Protein AF-A0AAE1FTY3-F1 (afdb_monomer_lite)

pLDDT: mean 94.22, std 3.01, range [84.56, 97.44]

Organism: Petrolisthes cinctipes (NCBI:txid88211)

InterPro domains:
  IPR005135 Endonuclease/exonuclease/phosphatase [PF14529] (2-98)
  IPR036691 Endonuclease/exonuclease/phosphatase superfamily [G3DSA:3.60.10.10] (1-98)

Foldseek 3Di:
DVVVVVVQVVQDPPRDKDKDKFFQPQQQAPLVVRDGHDDDPVSVVSSVVVVVVCVVLVWHWDDPAPFADRGNGITIIINDCVVDPDDDRDDDPPDSGD

Secondary structure (DSSP, 8-state):
-HHHHHHHTT--SSPPPPEEEEE---TTEETTTTEE-S--HHHHHHHHHHHHHHHHTT-EE---S-SBTTB--EEEEES-GGG-S-------TT-SB-

Structure (mmCIF, N/CA/C/O backbone):
data_AF-A0AAE1FTY3-F1
#
_entry.id   AF-A0AAE1FTY3-F1
#
loop_
_atom_site.group_PDB
_atom_site.id
_atom_site.type_symbol
_atom_site.label_atom_id
_atom_site.label_alt_id
_atom_site.label_comp_id
_atom_site.label_asym_id
_atom_site.label_entity_id
_atom_site.label_seq_id
_atom_site.pdbx_PDB_ins_code
_atom_site.Cartn_x
_atom_site.Cartn_y
_atom_site.Cartn_z
_atom_site.occupancy
_atom_site.B_iso_or_equiv
_atom_site.auth_seq_id
_atom_site.auth_comp_id
_atom_site.auth_asym_id
_atom_site.auth_atom_id
_atom_site.pdbx_PDB_model_num
ATOM 1 N N . MET A 1 1 ? 2.142 12.278 4.470 1.00 84.69 1 MET A N 1
ATOM 2 C CA . MET A 1 1 ? 1.423 11.455 5.462 1.00 84.69 1 MET A CA 1
ATOM 3 C C . MET A 1 1 ? 0.997 12.226 6.711 1.00 84.69 1 MET A C 1
ATOM 5 O O . MET A 1 1 ? -0.147 12.088 7.107 1.00 84.69 1 MET A O 1
ATOM 9 N N . ASN A 1 2 ? 1.844 13.092 7.286 1.00 85.81 2 ASN A N 1
ATOM 10 C CA . ASN A 1 2 ? 1.539 13.833 8.528 1.00 85.81 2 ASN A CA 1
ATOM 11 C C . ASN A 1 2 ? 0.172 14.537 8.547 1.00 85.81 2 ASN A C 1
ATOM 13 O O . ASN A 1 2 ? -0.572 14.364 9.500 1.00 85.81 2 ASN A O 1
ATOM 17 N N . LYS A 1 3 ? -0.199 15.246 7.474 1.00 92.12 3 LYS A N 1
ATOM 18 C CA . LYS A 1 3 ? -1.513 15.901 7.397 1.00 92.12 3 LYS A CA 1
ATOM 19 C C . LYS A 1 3 ? -2.678 14.903 7.439 1.00 92.12 3 LYS A C 1
ATOM 21 O O . LYS A 1 3 ? -3.637 15.124 8.154 1.00 92.12 3 LYS A O 1
ATOM 26 N N . ILE A 1 4 ? -2.584 13.785 6.713 1.00 91.38 4 ILE A N 1
ATOM 27 C CA . ILE A 1 4 ? -3.626 12.740 6.726 1.00 91.38 4 ILE A CA 1
ATOM 28 C C . ILE A 1 4 ? -3.751 12.148 8.133 1.00 91.38 4 ILE A C 1
ATOM 30 O O . ILE A 1 4 ? -4.854 11.966 8.629 1.00 91.38 4 ILE A O 1
ATOM 34 N N . LYS A 1 5 ? -2.617 11.908 8.798 1.00 90.88 5 LYS A N 1
ATOM 35 C CA . LYS A 1 5 ? -2.576 11.462 10.193 1.00 90.88 5 LYS A CA 1
ATOM 36 C C . LYS A 1 5 ? -3.273 12.445 11.138 1.00 90.88 5 LYS A C 1
ATOM 38 O O . LYS A 1 5 ? -4.022 12.011 12.004 1.00 90.88 5 LYS A O 1
ATOM 43 N N . GLU A 1 6 ? -3.032 13.745 10.987 1.00 93.00 6 GLU A N 1
A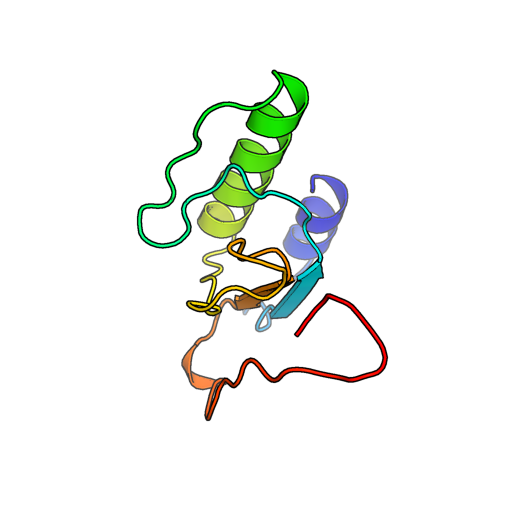TOM 44 C CA . GLU A 1 6 ? -3.721 14.774 11.776 1.00 93.00 6 GLU A CA 1
ATOM 45 C C . GLU A 1 6 ? -5.238 14.692 11.586 1.00 93.00 6 GLU A C 1
ATOM 47 O O . GLU A 1 6 ? -5.952 14.645 12.582 1.00 93.00 6 GLU A O 1
ATOM 52 N N . GLU A 1 7 ? -5.716 14.576 10.342 1.00 92.56 7 GLU A N 1
ATOM 53 C CA . GLU A 1 7 ? -7.149 14.435 10.046 1.00 92.56 7 GLU A CA 1
ATOM 54 C C . GLU A 1 7 ? -7.737 13.147 10.643 1.00 92.56 7 GLU A C 1
ATOM 56 O O . GLU A 1 7 ? -8.776 13.198 11.298 1.00 92.56 7 GLU A O 1
ATOM 61 N N . LEU A 1 8 ? -7.065 11.998 10.489 1.00 90.06 8 LEU A N 1
ATOM 62 C CA . LEU A 1 8 ? -7.534 10.728 11.057 1.00 90.06 8 LEU A CA 1
ATOM 63 C C . LEU A 1 8 ? -7.619 10.770 12.588 1.00 90.06 8 LEU A C 1
ATOM 65 O O . LEU A 1 8 ? -8.558 10.228 13.157 1.00 90.06 8 LEU A O 1
ATOM 69 N N . ASN A 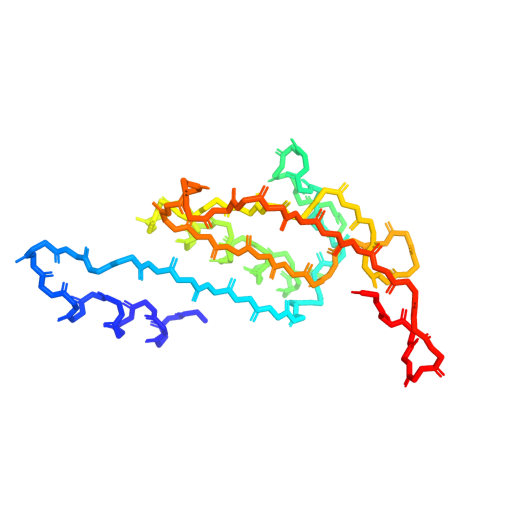1 9 ? -6.697 11.466 13.256 1.00 90.31 9 ASN A N 1
ATOM 70 C CA . ASN A 1 9 ? -6.727 11.635 14.711 1.00 90.31 9 ASN A CA 1
ATOM 71 C C . ASN A 1 9 ? -7.868 12.537 15.206 1.00 90.31 9 ASN A C 1
ATOM 73 O O . ASN A 1 9 ? -8.138 12.573 16.405 1.00 90.31 9 ASN A O 1
ATOM 77 N N . THR A 1 10 ? -8.533 13.279 14.315 1.00 92.31 10 THR A N 1
ATOM 78 C CA . THR A 1 10 ? -9.744 14.037 14.670 1.00 92.31 10 THR A CA 1
ATOM 79 C C . THR A 1 10 ? -11.008 13.178 14.665 1.00 92.31 10 THR A C 1
ATOM 81 O O . THR A 1 10 ? -12.048 13.614 15.165 1.00 92.31 10 THR A O 1
ATOM 84 N N . LEU A 1 11 ? -10.932 11.961 14.118 1.00 87.25 11 LEU A N 1
ATOM 85 C CA . LEU A 1 11 ? -12.047 11.027 14.080 1.00 87.25 11 LEU A CA 1
ATOM 86 C C . LEU A 1 11 ? -12.244 10.447 15.488 1.00 87.25 11 LEU A C 1
ATOM 88 O O . LEU A 1 11 ? -11.365 9.781 16.025 1.00 87.25 11 LEU A O 1
ATOM 92 N N . GLY A 1 12 ? -13.379 10.766 16.112 1.00 84.56 12 GLY A N 1
ATOM 93 C CA . GLY A 1 12 ? -13.721 10.283 17.454 1.00 84.56 12 GLY A CA 1
ATOM 94 C C . GLY A 1 12 ? -14.111 8.803 17.486 1.00 84.56 12 GLY A C 1
ATOM 95 O O . GLY A 1 12 ? -14.223 8.158 16.446 1.00 84.56 12 GLY A O 1
ATOM 96 N N . ASP A 1 13 ? -14.372 8.284 18.688 1.00 85.12 13 ASP A N 1
ATOM 97 C CA . ASP A 1 13 ? -14.757 6.886 18.888 1.00 85.12 13 ASP A CA 1
ATOM 98 C C . ASP A 1 13 ? -16.281 6.643 18.769 1.00 85.12 13 ASP A C 1
ATOM 100 O O . ASP A 1 13 ? -17.072 7.421 19.317 1.00 85.12 13 ASP A O 1
ATOM 104 N N . PRO A 1 14 ? -16.715 5.534 18.133 1.00 85.75 14 PRO A N 1
ATOM 105 C CA . PRO A 1 14 ? -15.873 4.580 17.411 1.00 85.75 14 PRO A CA 1
ATOM 106 C C . PRO A 1 14 ? -15.341 5.185 16.105 1.00 85.75 14 PRO A C 1
ATOM 108 O O . PRO A 1 14 ? -16.103 5.786 15.343 1.00 85.75 14 PRO A O 1
ATOM 111 N N . ALA A 1 15 ? -14.046 4.988 15.842 1.00 86.81 15 ALA A N 1
ATOM 112 C CA . ALA A 1 15 ? -13.421 5.454 14.611 1.00 86.81 15 ALA A CA 1
ATOM 113 C C . ALA A 1 15 ? -14.128 4.845 13.382 1.00 86.81 15 ALA A C 1
ATOM 115 O O . ALA A 1 15 ? -14.452 3.650 13.382 1.00 86.81 15 ALA A O 1
ATOM 116 N N . PRO A 1 16 ? -14.390 5.634 12.326 1.00 91.44 16 PRO A N 1
ATOM 117 C CA . PRO A 1 16 ? -15.001 5.117 11.114 1.00 91.44 16 PRO A CA 1
ATOM 118 C C . PRO A 1 16 ? -14.028 4.190 10.380 1.00 91.44 16 PRO A C 1
ATOM 120 O O . PRO A 1 16 ? -12.808 4.274 10.536 1.00 91.44 16 PRO A O 1
ATOM 123 N N . THR A 1 17 ? -14.566 3.332 9.516 1.00 93.88 17 THR A N 1
ATOM 124 C CA . THR A 1 17 ? -13.725 2.558 8.606 1.00 93.88 17 THR A CA 1
ATOM 125 C C . THR A 1 17 ? -12.963 3.483 7.664 1.00 93.88 17 THR A C 1
ATOM 127 O O . THR A 1 17 ? -13.548 4.366 7.034 1.00 93.88 17 THR A O 1
ATOM 130 N N . VAL A 1 18 ? -11.660 3.247 7.544 1.00 94.38 18 VAL A N 1
ATOM 131 C CA . VAL A 1 18 ? -10.777 3.983 6.645 1.00 94.38 18 VAL A CA 1
ATOM 132 C C . VAL A 1 18 ? -10.563 3.150 5.389 1.00 94.38 18 VAL A C 1
ATOM 134 O O . VAL A 1 18 ? -10.289 1.951 5.460 1.00 94.38 18 VAL A O 1
ATOM 137 N N . VAL A 1 19 ? -10.681 3.806 4.238 1.00 95.94 19 VAL A N 1
ATOM 138 C CA . VAL A 1 19 ? -10.269 3.284 2.936 1.00 95.94 19 VAL A CA 1
ATOM 139 C C . VAL A 1 19 ? -9.339 4.314 2.315 1.00 95.94 19 VAL A C 1
ATOM 141 O O . VAL A 1 19 ? -9.683 5.493 2.227 1.00 95.94 19 VAL A O 1
ATOM 144 N N . MET A 1 20 ? -8.155 3.874 1.906 1.00 95.50 20 MET A N 1
ATOM 145 C CA . MET A 1 20 ? -7.170 4.702 1.223 1.00 95.50 20 MET A CA 1
ATOM 146 C C . MET A 1 20 ? -6.647 3.933 0.015 1.00 95.50 20 MET A C 1
ATOM 148 O O . MET A 1 20 ? -6.070 2.862 0.164 1.00 95.50 20 MET A O 1
ATOM 152 N N . ASN A 1 21 ? -6.832 4.480 -1.181 1.00 95.75 21 ASN A N 1
ATOM 153 C CA . ASN A 1 21 ? -6.420 3.832 -2.418 1.00 95.75 21 ASN A CA 1
ATOM 154 C C . ASN A 1 21 ? -5.852 4.837 -3.425 1.00 95.75 21 ASN A C 1
ATOM 156 O O . ASN A 1 21 ? -6.202 6.018 -3.397 1.00 95.75 21 ASN A O 1
ATOM 160 N N . GLY A 1 22 ? -4.996 4.358 -4.324 1.00 95.69 22 GLY A N 1
ATOM 161 C CA . GLY A 1 22 ? -4.404 5.159 -5.398 1.00 95.69 22 GLY A CA 1
ATOM 162 C C . GLY A 1 22 ? -2.965 4.762 -5.706 1.00 95.69 22 GLY A C 1
ATOM 163 O O . GLY A 1 22 ? -2.458 3.804 -5.132 1.00 95.69 22 GLY A O 1
ATOM 164 N N . ASP A 1 23 ? -2.317 5.521 -6.590 1.00 96.12 23 ASP A N 1
ATOM 165 C CA . ASP A 1 23 ? -0.908 5.351 -6.963 1.00 96.12 23 ASP A CA 1
ATOM 166 C C . ASP A 1 23 ? 0.016 5.961 -5.897 1.00 96.12 23 ASP A C 1
ATOM 168 O O . ASP A 1 23 ? 0.014 7.173 -5.659 1.00 96.12 23 ASP A O 1
ATOM 172 N N . PHE A 1 24 ? 0.824 5.116 -5.260 1.00 95.25 24 PHE A N 1
ATOM 173 C CA . PHE A 1 24 ? 1.822 5.527 -4.273 1.00 95.25 24 PHE A CA 1
ATOM 174 C C . PHE A 1 24 ? 3.229 5.642 -4.856 1.00 95.25 24 PHE A C 1
ATOM 176 O O . PHE A 1 24 ? 4.090 6.247 -4.220 1.00 95.25 24 PHE A O 1
ATOM 183 N N . SER A 1 25 ? 3.481 5.083 -6.044 1.00 93.88 25 SER A N 1
ATOM 184 C CA . SER A 1 25 ? 4.766 5.171 -6.746 1.00 93.88 25 SER A CA 1
ATOM 185 C C . SER A 1 25 ? 5.984 4.743 -5.899 1.00 93.88 25 SER A C 1
ATOM 187 O O . SER A 1 25 ? 7.071 5.317 -6.002 1.00 93.88 25 SER A O 1
ATOM 189 N N . LEU A 1 26 ? 5.825 3.705 -5.065 1.00 95.25 26 LEU A N 1
ATOM 190 C CA . LEU A 1 26 ? 6.872 3.158 -4.188 1.00 95.25 26 LEU A CA 1
ATOM 191 C C . LEU A 1 26 ? 7.274 1.723 -4.596 1.00 95.25 26 LEU A C 1
ATOM 193 O O . LEU A 1 26 ? 7.015 0.783 -3.847 1.00 95.25 26 LEU A O 1
ATOM 197 N N . PRO A 1 27 ? 7.983 1.529 -5.730 1.00 95.44 27 PRO A N 1
ATOM 198 C CA . PRO A 1 27 ? 8.387 0.198 -6.219 1.00 95.44 27 PRO A CA 1
ATOM 199 C C . PRO A 1 27 ? 9.415 -0.507 -5.322 1.00 95.44 27 PRO A C 1
ATOM 201 O O . PRO A 1 27 ? 9.778 -1.654 -5.551 1.00 95.44 27 PRO A O 1
ATOM 204 N N . ILE A 1 28 ? 9.952 0.203 -4.330 1.00 96.12 28 ILE A N 1
ATOM 205 C CA . ILE A 1 28 ? 10.987 -0.302 -3.428 1.00 96.12 28 ILE A CA 1
ATOM 206 C C . ILE A 1 28 ? 10.420 -1.084 -2.240 1.00 96.12 28 ILE A C 1
ATOM 208 O O . ILE A 1 28 ? 11.201 -1.628 -1.460 1.00 96.12 28 ILE A O 1
ATOM 212 N N . ILE A 1 29 ? 9.095 -1.100 -2.070 1.00 96.19 29 ILE A N 1
ATOM 213 C CA . ILE A 1 29 ? 8.418 -1.888 -1.041 1.00 96.19 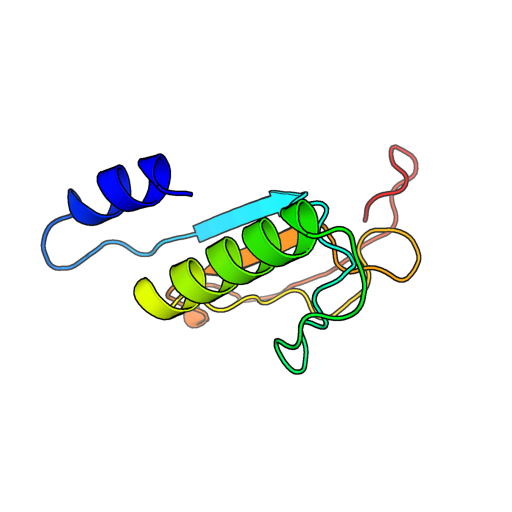29 ILE A CA 1
ATOM 214 C C . ILE A 1 29 ? 8.051 -3.238 -1.643 1.00 96.19 29 ILE A C 1
ATOM 216 O O . ILE A 1 29 ? 7.376 -3.310 -2.667 1.00 96.19 29 ILE A O 1
ATOM 220 N N . LYS A 1 30 ? 8.466 -4.312 -0.975 1.00 92.81 30 LYS A N 1
ATOM 221 C CA . LYS A 1 30 ? 7.966 -5.654 -1.249 1.00 92.81 30 LYS A CA 1
ATOM 222 C C . LYS A 1 30 ? 6.775 -5.927 -0.341 1.00 92.81 30 LYS A C 1
ATOM 224 O O . LYS A 1 30 ? 6.962 -6.202 0.842 1.00 92.81 30 LYS A O 1
ATOM 229 N N . TRP A 1 31 ? 5.566 -5.812 -0.877 1.00 92.12 31 TRP A N 1
ATOM 230 C CA . TRP A 1 31 ? 4.330 -5.815 -0.090 1.00 92.12 31 TRP A CA 1
ATOM 231 C C . TRP A 1 31 ? 4.044 -7.142 0.615 1.00 92.12 31 TRP A C 1
ATOM 233 O O . TRP A 1 31 ? 3.478 -7.133 1.702 1.00 92.12 31 TRP A O 1
ATOM 243 N N . GLU A 1 32 ? 4.532 -8.272 0.096 1.00 88.38 32 GLU A N 1
ATOM 244 C CA . GLU A 1 32 ? 4.343 -9.577 0.740 1.00 88.38 32 GLU A CA 1
ATOM 245 C C . GLU A 1 32 ? 5.153 -9.732 2.034 1.00 88.38 32 GLU A C 1
ATOM 247 O O . GLU A 1 32 ? 4.777 -10.509 2.909 1.00 88.38 32 GLU A O 1
ATOM 252 N N . SER A 1 33 ? 6.283 -9.027 2.155 1.00 91.69 33 SER A N 1
ATOM 253 C CA . SER A 1 33 ? 7.157 -9.080 3.337 1.00 91.69 33 SER A CA 1
ATOM 254 C C . SER A 1 33 ? 7.259 -7.753 4.090 1.00 91.69 33 SER A C 1
ATOM 256 O O . SER A 1 33 ? 7.883 -7.705 5.146 1.00 91.69 33 SER A O 1
ATOM 258 N N . LEU A 1 34 ? 6.671 -6.680 3.551 1.00 92.56 34 LEU A N 1
ATOM 259 C CA . LEU A 1 34 ? 6.777 -5.298 4.032 1.00 92.56 34 LEU A CA 1
ATOM 260 C C . LEU A 1 34 ? 8.228 -4.803 4.177 1.00 92.56 34 LEU A C 1
ATOM 262 O O . LEU A 1 34 ? 8.530 -3.914 4.974 1.00 92.56 34 LEU A O 1
ATOM 266 N N . GLU A 1 35 ? 9.144 -5.367 3.390 1.00 94.44 35 GLU A N 1
ATOM 267 C CA . GLU A 1 35 ? 10.554 -4.978 3.387 1.00 94.44 35 GLU A CA 1
ATOM 268 C C . GLU A 1 35 ? 10.823 -3.890 2.339 1.00 94.44 35 GLU A C 1
ATOM 270 O O . GLU A 1 35 ? 10.235 -3.881 1.256 1.00 94.44 35 GLU A O 1
ATOM 275 N N . VAL A 1 36 ? 11.741 -2.971 2.658 1.00 95.44 36 VAL A N 1
ATOM 276 C CA . VAL A 1 36 ? 12.148 -1.871 1.772 1.00 95.44 36 VAL A CA 1
ATOM 277 C C . VAL A 1 36 ? 13.541 -2.149 1.210 1.00 95.44 36 VAL A C 1
ATOM 279 O O . VAL A 1 36 ? 14.504 -2.251 1.973 1.00 95.44 36 VAL A O 1
ATOM 282 N N . TYR A 1 37 ? 13.677 -2.200 -0.116 1.00 91.44 37 TYR A N 1
ATOM 283 C CA . TYR A 1 37 ? 14.938 -2.527 -0.790 1.00 91.44 37 TYR A CA 1
ATOM 284 C C . TYR A 1 37 ? 15.411 -1.426 -1.743 1.00 91.44 37 TYR A C 1
ATOM 286 O O . TYR A 1 37 ? 14.653 -0.885 -2.541 1.00 91.44 37 TYR A O 1
ATOM 294 N N . GLY A 1 38 ? 16.713 -1.132 -1.723 1.00 91.62 38 GLY A N 1
ATOM 295 C CA . GLY A 1 38 ? 17.316 -0.180 -2.659 1.00 91.62 38 GLY A CA 1
ATOM 296 C C . GLY A 1 38 ? 16.821 1.262 -2.473 1.00 91.62 38 GLY A C 1
ATOM 297 O O . GLY A 1 38 ? 16.656 1.734 -1.345 1.00 91.62 38 GLY A O 1
ATOM 298 N N . GLY A 1 39 ? 16.659 1.983 -3.587 1.00 92.69 39 GLY A N 1
ATOM 299 C CA . GLY A 1 39 ? 16.130 3.352 -3.626 1.00 92.69 39 GLY A CA 1
ATOM 300 C C . GLY A 1 39 ? 17.077 4.458 -3.139 1.00 92.69 39 GLY A C 1
ATOM 301 O O . GLY A 1 39 ? 18.142 4.218 -2.560 1.00 92.69 39 GLY A O 1
ATOM 302 N N . SER A 1 40 ? 16.667 5.707 -3.376 1.00 96.38 40 SER A N 1
ATOM 303 C CA . SER A 1 40 ? 17.287 6.887 -2.762 1.00 96.38 40 SER A CA 1
ATOM 304 C C . SER A 1 40 ? 16.973 6.950 -1.260 1.00 96.38 40 SER A C 1
ATOM 306 O O . SER A 1 40 ? 16.093 6.244 -0.761 1.00 96.38 40 SER A O 1
ATOM 308 N N . ALA A 1 41 ? 17.693 7.798 -0.520 1.00 96.25 41 ALA A N 1
ATOM 309 C CA . ALA A 1 41 ? 17.393 8.037 0.893 1.00 96.25 41 ALA A CA 1
ATOM 310 C C . ALA A 1 41 ? 15.951 8.542 1.086 1.00 96.25 41 ALA A C 1
ATOM 312 O O . ALA A 1 41 ? 15.232 8.012 1.932 1.0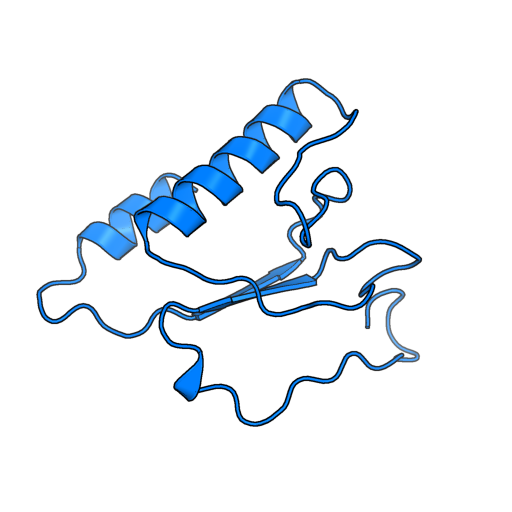0 96.25 41 ALA A O 1
ATOM 313 N N . ASP A 1 42 ? 15.517 9.477 0.239 1.00 96.00 42 ASP A N 1
ATOM 314 C CA . ASP A 1 42 ? 14.169 10.048 0.272 1.00 96.00 42 ASP A CA 1
ATOM 315 C C . ASP A 1 42 ? 13.096 8.991 -0.011 1.00 96.00 42 ASP A C 1
ATOM 317 O O . ASP A 1 42 ? 12.103 8.914 0.709 1.00 96.00 42 ASP A O 1
ATOM 321 N N . ALA A 1 43 ? 13.314 8.123 -1.005 1.00 95.69 43 ALA A N 1
ATOM 322 C CA . ALA A 1 43 ? 12.371 7.054 -1.327 1.00 95.69 43 ALA A CA 1
ATOM 323 C C . ALA A 1 43 ? 12.211 6.084 -0.146 1.00 95.69 43 ALA A C 1
ATOM 325 O O . ALA A 1 43 ? 11.091 5.756 0.242 1.00 95.69 43 ALA A O 1
ATOM 326 N N . ARG A 1 44 ? 13.320 5.683 0.493 1.00 96.75 44 ARG A N 1
ATOM 327 C CA . ARG A 1 44 ? 13.275 4.839 1.700 1.00 96.75 44 ARG A CA 1
ATOM 328 C C . ARG A 1 44 ? 12.548 5.520 2.855 1.00 96.75 44 ARG A C 1
ATOM 330 O O . ARG A 1 44 ? 11.806 4.860 3.577 1.00 96.75 44 ARG A O 1
ATOM 337 N N . GLN A 1 45 ? 12.744 6.826 3.030 1.00 96.19 45 GLN A N 1
ATOM 338 C CA . GLN A 1 45 ? 12.037 7.589 4.054 1.00 96.19 45 GLN A CA 1
ATOM 339 C C . GLN A 1 45 ? 10.527 7.624 3.785 1.00 96.19 45 GLN A C 1
ATOM 341 O O . GLN A 1 45 ? 9.747 7.428 4.713 1.00 96.19 45 GLN A O 1
ATOM 346 N N . GLN A 1 46 ? 10.111 7.836 2.534 1.00 95.75 46 GLN A N 1
ATOM 347 C CA . GLN A 1 46 ? 8.700 7.815 2.143 1.00 95.75 46 GLN A CA 1
ATOM 348 C C . GLN A 1 46 ? 8.076 6.429 2.332 1.00 95.75 46 GLN A C 1
ATOM 350 O O . GLN 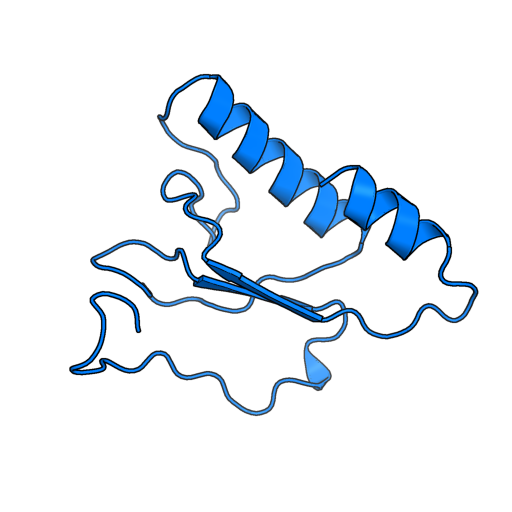A 1 46 ? 6.988 6.331 2.897 1.00 95.75 46 GLN A O 1
ATOM 355 N N . ALA A 1 47 ? 8.788 5.367 1.945 1.00 96.94 47 ALA A N 1
ATOM 356 C CA . ALA A 1 47 ? 8.351 3.992 2.156 1.00 96.94 47 ALA A CA 1
ATOM 357 C C . ALA A 1 47 ? 8.150 3.679 3.642 1.00 96.94 47 ALA A C 1
ATOM 359 O O . ALA A 1 47 ? 7.089 3.204 4.041 1.00 96.94 47 ALA A O 1
ATOM 360 N N . LYS A 1 48 ? 9.130 4.030 4.483 1.00 96.25 48 LYS A N 1
ATOM 361 C CA . LYS A 1 48 ? 9.013 3.856 5.932 1.00 96.25 48 LYS A CA 1
ATOM 362 C C . LYS A 1 48 ? 7.839 4.655 6.504 1.00 96.25 48 LYS A C 1
ATOM 364 O O . LYS A 1 48 ? 7.093 4.126 7.315 1.00 96.25 48 LYS A O 1
ATOM 369 N N . LEU A 1 49 ? 7.653 5.902 6.067 1.00 96.25 49 LEU A N 1
ATOM 370 C CA . LEU A 1 49 ? 6.553 6.747 6.531 1.00 96.25 49 LEU A CA 1
ATOM 371 C C . LEU A 1 49 ? 5.179 6.147 6.193 1.00 96.25 49 LEU A C 1
ATOM 373 O O . LEU A 1 49 ? 4.259 6.260 6.998 1.00 96.25 49 LEU A O 1
ATOM 377 N N . LEU A 1 50 ? 5.036 5.527 5.018 1.00 96.75 50 LEU A N 1
ATOM 378 C CA . LEU A 1 50 ? 3.809 4.837 4.621 1.00 96.75 50 LEU A CA 1
ATOM 379 C C . LEU A 1 50 ? 3.570 3.576 5.463 1.00 96.75 50 LEU A C 1
ATOM 381 O O . LEU A 1 50 ? 2.466 3.401 5.968 1.00 96.75 50 LEU A O 1
ATOM 385 N N . LEU A 1 51 ? 4.596 2.741 5.656 1.00 96.88 51 LEU A N 1
ATOM 386 C CA . LEU A 1 51 ? 4.496 1.517 6.462 1.00 96.88 51 LEU A CA 1
ATOM 387 C C . LEU A 1 51 ? 4.189 1.820 7.936 1.00 96.88 51 LEU A C 1
ATOM 389 O O . LEU A 1 51 ? 3.304 1.198 8.519 1.00 96.88 51 LEU A O 1
ATOM 393 N N . ASP A 1 52 ? 4.868 2.811 8.524 1.00 96.50 52 ASP A N 1
ATOM 394 C CA . ASP A 1 52 ? 4.611 3.258 9.897 1.00 96.50 52 ASP A CA 1
ATOM 395 C C . ASP A 1 52 ? 3.160 3.754 10.044 1.00 96.50 52 ASP A C 1
ATOM 397 O O . ASP A 1 52 ? 2.490 3.425 11.021 1.00 96.50 52 ASP A O 1
ATOM 401 N N . PHE A 1 53 ? 2.663 4.518 9.064 1.00 95.88 53 PHE A N 1
ATOM 402 C CA . PHE A 1 53 ? 1.291 5.026 9.053 1.00 95.88 53 PHE A CA 1
ATOM 403 C C . PHE A 1 53 ? 0.254 3.908 8.926 1.00 95.88 53 PHE A C 1
ATOM 405 O O . PHE A 1 53 ? -0.719 3.897 9.676 1.00 95.88 53 PHE A O 1
ATOM 412 N N . ALA A 1 54 ? 0.464 2.959 8.011 1.00 96.12 54 ALA A N 1
ATOM 413 C CA . ALA A 1 54 ? -0.429 1.817 7.856 1.00 96.12 54 ALA A CA 1
ATOM 414 C C . ALA A 1 54 ? -0.499 0.999 9.154 1.00 96.12 54 ALA A C 1
ATOM 416 O O . ALA A 1 54 ? -1.588 0.683 9.624 1.00 96.12 54 ALA A O 1
ATOM 417 N N . ASN A 1 55 ? 0.647 0.757 9.795 1.00 95.88 55 ASN A N 1
ATOM 418 C CA . ASN A 1 55 ? 0.706 0.065 11.079 1.00 95.88 55 ASN A CA 1
ATOM 419 C C . ASN A 1 55 ? 0.009 0.845 12.211 1.00 95.88 55 ASN A C 1
ATOM 421 O O . ASN A 1 55 ? -0.705 0.250 13.012 1.00 95.88 55 ASN A O 1
ATOM 425 N N . GLU A 1 56 ? 0.191 2.167 12.284 1.00 94.12 56 GLU A N 1
ATOM 426 C CA . GLU A 1 56 ? -0.431 3.014 13.313 1.00 94.12 56 GLU A CA 1
ATOM 427 C C . GLU A 1 56 ? -1.964 3.009 13.236 1.00 94.12 56 GLU A C 1
ATOM 429 O O . GLU A 1 56 ? -2.629 2.945 14.267 1.00 94.12 56 GLU A O 1
ATOM 434 N N . PHE A 1 57 ? -2.523 3.034 12.025 1.00 93.19 57 PHE A N 1
ATOM 435 C CA . PHE A 1 57 ? -3.971 3.078 11.795 1.00 93.19 57 PHE A CA 1
ATOM 436 C C . PHE A 1 57 ? -4.590 1.710 11.475 1.00 93.19 57 PHE A C 1
ATOM 438 O O . PHE A 1 57 ? -5.737 1.650 11.033 1.00 93.19 57 PHE A O 1
ATOM 445 N N . MET A 1 58 ? -3.847 0.618 11.708 1.00 94.19 58 MET A N 1
ATOM 446 C CA . MET A 1 58 ? -4.277 -0.762 11.435 1.00 94.19 58 MET A CA 1
ATOM 447 C C . MET A 1 58 ? -4.811 -0.945 10.005 1.00 94.19 58 MET A C 1
ATOM 449 O O . MET A 1 58 ? -5.812 -1.620 9.779 1.00 94.19 58 MET A O 1
ATOM 453 N N . LEU A 1 59 ? -4.159 -0.301 9.037 1.00 95.75 59 LEU A N 1
ATOM 454 C CA . LEU A 1 59 ? -4.506 -0.392 7.629 1.00 95.75 59 LEU A CA 1
ATOM 455 C C . LEU A 1 59 ? -3.779 -1.568 6.984 1.00 95.75 59 LEU A C 1
ATOM 457 O O . LEU A 1 59 ? -2.557 -1.681 7.079 1.00 95.75 59 LEU A O 1
ATOM 461 N N . ILE A 1 60 ? -4.534 -2.392 6.272 1.00 95.56 60 ILE A N 1
ATOM 462 C CA . ILE A 1 60 ? -4.034 -3.570 5.567 1.00 95.56 60 ILE A CA 1
ATOM 463 C C . ILE A 1 60 ? -4.063 -3.276 4.071 1.00 95.56 60 ILE A C 1
ATOM 465 O O . ILE A 1 60 ? -5.086 -2.828 3.555 1.00 95.56 60 ILE A O 1
ATOM 469 N N . GLU A 1 61 ? -2.930 -3.474 3.399 1.00 96.75 61 GLU A N 1
ATOM 470 C CA . GLU A 1 61 ? -2.800 -3.396 1.940 1.00 96.75 61 GLU A CA 1
ATOM 471 C C . GLU A 1 61 ? -3.323 -4.703 1.321 1.00 96.75 61 GLU A C 1
ATOM 473 O O . GLU A 1 61 ? -3.011 -5.780 1.827 1.00 96.75 61 GLU A O 1
ATOM 478 N N . ASN A 1 62 ? -4.150 -4.619 0.276 1.00 96.62 62 ASN A N 1
ATOM 479 C CA . ASN A 1 62 ? -4.870 -5.770 -0.278 1.00 96.62 62 ASN A CA 1
ATOM 480 C C . ASN A 1 62 ? -4.503 -6.121 -1.734 1.00 96.62 62 ASN A C 1
ATOM 482 O O . ASN A 1 62 ? -5.005 -7.115 -2.271 1.00 96.62 62 ASN A O 1
ATOM 486 N N . ILE A 1 63 ? -3.672 -5.328 -2.410 1.00 96.75 63 ILE A N 1
ATOM 487 C CA . ILE A 1 63 ? -3.276 -5.564 -3.796 1.00 96.75 63 ILE A CA 1
ATOM 488 C C . ILE A 1 63 ? -2.033 -6.455 -3.833 1.00 96.75 63 ILE A C 1
ATOM 490 O O . ILE A 1 63 ? -0.917 -6.060 -3.531 1.00 96.75 63 ILE A O 1
ATOM 494 N N . THR A 1 64 ? -2.222 -7.688 -4.298 1.00 95.12 64 THR A N 1
ATOM 495 C CA . THR A 1 64 ? -1.166 -8.717 -4.343 1.00 95.12 64 THR A CA 1
ATOM 496 C C . THR A 1 64 ? -0.599 -8.959 -5.744 1.00 95.12 64 THR A C 1
ATOM 498 O O . THR A 1 64 ? 0.176 -9.891 -5.952 1.00 95.12 64 THR A O 1
ATOM 501 N N . GLN A 1 65 ? -1.006 -8.157 -6.731 1.00 96.38 65 GLN A N 1
ATOM 502 C CA . GLN A 1 65 ? -0.630 -8.320 -8.136 1.00 96.38 65 GLN A CA 1
ATOM 503 C C . GLN A 1 65 ? -0.043 -7.019 -8.693 1.00 96.38 65 GLN A C 1
ATOM 505 O O . GLN A 1 65 ? -0.511 -5.946 -8.313 1.00 96.38 65 GLN A O 1
ATOM 510 N N . PRO A 1 66 ? 0.946 -7.086 -9.607 1.00 96.44 66 PRO A N 1
ATOM 511 C CA . PRO A 1 66 ? 1.515 -5.896 -10.225 1.00 96.44 66 PRO A CA 1
ATOM 512 C C . PRO A 1 66 ? 0.459 -5.034 -10.914 1.00 96.44 66 PRO A C 1
ATOM 514 O O . PRO A 1 66 ? -0.283 -5.519 -11.769 1.00 96.44 66 PRO A O 1
ATOM 517 N N . THR A 1 67 ? 0.439 -3.748 -10.577 1.00 97.19 67 THR A N 1
ATOM 518 C CA . THR A 1 67 ? -0.475 -2.760 -11.164 1.00 97.19 67 THR A CA 1
ATOM 519 C C . THR A 1 67 ? 0.207 -1.918 -12.233 1.00 97.19 67 THR A C 1
ATOM 521 O O . THR A 1 67 ? -0.471 -1.281 -13.023 1.00 97.19 67 THR A O 1
ATOM 524 N N . ARG A 1 68 ? 1.546 -1.947 -12.325 1.00 96.44 68 ARG A N 1
ATOM 525 C CA . ARG A 1 68 ? 2.309 -1.309 -13.407 1.00 96.44 68 ARG A CA 1
ATOM 526 C C . ARG A 1 68 ? 3.619 -2.047 -13.675 1.00 96.44 68 ARG A C 1
ATOM 528 O O . ARG A 1 68 ? 4.535 -2.048 -12.847 1.00 96.44 68 ARG A O 1
ATOM 535 N N . GLY A 1 69 ? 3.749 -2.629 -14.867 1.00 93.56 69 GLY A N 1
ATOM 536 C CA . GLY A 1 69 ? 4.870 -3.525 -15.173 1.00 93.56 69 GLY A CA 1
ATOM 537 C C . GLY A 1 69 ? 4.920 -4.679 -14.166 1.00 93.56 69 GLY A C 1
ATOM 538 O O . GLY A 1 69 ? 3.903 -5.329 -13.947 1.00 93.56 69 GLY A O 1
ATOM 539 N N . ASP A 1 70 ? 6.074 -4.878 -13.524 1.00 93.44 70 ASP A N 1
ATOM 540 C CA . ASP A 1 70 ? 6.268 -5.887 -12.468 1.00 93.44 70 ASP A CA 1
ATOM 541 C C . ASP A 1 70 ? 6.088 -5.326 -11.042 1.00 93.44 70 ASP A C 1
ATOM 543 O O . ASP A 1 70 ? 6.324 -6.033 -10.065 1.00 93.44 70 ASP A O 1
ATOM 547 N N . ASN A 1 71 ? 5.690 -4.056 -10.898 1.00 94.88 71 ASN A N 1
ATOM 548 C CA . ASN A 1 71 ? 5.569 -3.394 -9.599 1.00 94.88 71 ASN A CA 1
ATOM 549 C C . ASN A 1 71 ? 4.109 -3.273 -9.153 1.00 94.88 71 ASN A C 1
ATOM 551 O O . ASN A 1 71 ? 3.210 -3.030 -9.960 1.00 94.88 71 ASN A O 1
ATOM 555 N N . ILE A 1 72 ? 3.897 -3.354 -7.841 1.00 96.75 72 ILE A N 1
ATOM 556 C CA . ILE A 1 72 ? 2.633 -3.020 -7.181 1.00 96.75 72 ILE A CA 1
ATOM 557 C C . ILE A 1 72 ? 2.741 -1.563 -6.713 1.00 96.75 72 ILE A C 1
ATOM 559 O O . ILE A 1 72 ? 3.468 -1.267 -5.760 1.00 96.75 72 ILE A O 1
ATOM 563 N N . LEU A 1 73 ? 2.098 -0.645 -7.439 1.00 96.62 73 LEU A N 1
ATOM 564 C CA . LEU A 1 73 ? 2.177 0.803 -7.187 1.00 96.62 73 LEU A CA 1
ATOM 565 C C . LEU A 1 73 ? 0.835 1.401 -6.782 1.00 96.62 73 LEU A C 1
ATOM 567 O O . LEU A 1 73 ? 0.800 2.336 -5.981 1.00 96.62 73 LEU A O 1
ATOM 571 N N . ASP A 1 74 ? -0.243 0.854 -7.330 1.00 97.19 74 ASP A N 1
ATOM 572 C CA . ASP A 1 74 ? -1.610 1.195 -6.986 1.00 97.19 74 ASP A CA 1
ATOM 573 C C . ASP A 1 74 ? -2.032 0.281 -5.844 1.00 97.19 74 ASP A C 1
ATOM 575 O O . ASP A 1 74 ? -2.033 -0.941 -5.976 1.00 97.19 74 ASP A O 1
ATOM 579 N N . LEU A 1 75 ? -2.324 0.883 -4.697 1.00 97.19 75 LEU A N 1
ATOM 580 C CA . LEU A 1 75 ? -2.548 0.156 -3.453 1.00 97.19 75 LEU A CA 1
ATOM 581 C C . LEU A 1 75 ? -3.976 0.350 -2.982 1.00 97.19 75 LEU A C 1
ATOM 583 O O . LEU A 1 75 ? -4.610 1.373 -3.266 1.00 97.19 75 LEU A O 1
ATOM 587 N N . PHE A 1 76 ? -4.454 -0.614 -2.204 1.00 97.44 76 PHE A N 1
ATOM 588 C CA . PHE A 1 76 ? -5.734 -0.525 -1.519 1.00 97.44 76 PHE A CA 1
ATOM 589 C C . PHE A 1 76 ? -5.543 -0.846 -0.041 1.00 97.44 76 PHE A C 1
ATOM 591 O O . PHE A 1 76 ? -5.415 -2.004 0.352 1.00 97.44 76 PHE A O 1
ATOM 598 N N . PHE A 1 77 ? -5.558 0.197 0.781 1.00 97.06 77 PHE A N 1
ATOM 599 C CA . PHE A 1 77 ? -5.492 0.109 2.230 1.00 97.06 77 PHE A CA 1
ATOM 600 C C . PHE A 1 77 ? -6.881 0.196 2.853 1.00 97.06 77 PHE A C 1
ATOM 602 O O . PHE A 1 77 ? -7.659 1.098 2.526 1.00 97.06 77 PHE A O 1
ATOM 609 N N . THR A 1 78 ? -7.168 -0.667 3.826 1.00 97.19 78 THR A N 1
ATOM 610 C CA . THR A 1 78 ? -8.361 -0.522 4.665 1.00 97.19 78 THR A CA 1
ATOM 611 C C . THR A 1 78 ? -8.141 -0.971 6.103 1.00 97.19 78 THR A C 1
ATOM 613 O O . THR A 1 78 ? -7.346 -1.870 6.356 1.00 97.19 78 THR A O 1
ATOM 616 N N . SER A 1 79 ? -8.865 -0.357 7.044 1.00 95.69 79 SER A N 1
ATOM 617 C CA . SER A 1 79 ? -8.964 -0.842 8.427 1.00 95.69 79 SER A CA 1
ATOM 618 C C . SER A 1 79 ? -10.013 -1.947 8.620 1.00 95.69 79 SER A C 1
ATOM 620 O O . SER A 1 79 ? -10.195 -2.424 9.737 1.00 95.69 79 SER A O 1
ATOM 622 N N . ASN A 1 80 ? -10.733 -2.343 7.562 1.00 95.75 80 ASN A N 1
ATOM 623 C CA . ASN A 1 80 ? -11.721 -3.418 7.612 1.00 95.75 80 ASN A CA 1
ATOM 624 C C . ASN A 1 80 ? -11.746 -4.225 6.303 1.00 95.75 80 ASN A C 1
ATOM 626 O O . ASN A 1 80 ? -12.428 -3.857 5.344 1.00 95.75 80 ASN A O 1
ATOM 630 N N . GLU A 1 81 ? -11.043 -5.355 6.286 1.00 94.31 81 GLU A N 1
ATOM 631 C CA . GLU A 1 81 ? -11.004 -6.259 5.130 1.00 94.31 81 GLU A CA 1
ATOM 632 C C . GLU A 1 81 ? -12.351 -6.942 4.846 1.00 94.31 81 GLU A C 1
ATOM 634 O O . GLU A 1 81 ? -12.592 -7.343 3.712 1.00 94.31 81 GLU A O 1
ATOM 639 N N . GLU A 1 82 ? -13.282 -7.021 5.808 1.00 94.38 82 GLU A N 1
ATOM 640 C CA . GLU A 1 82 ? -14.605 -7.631 5.577 1.0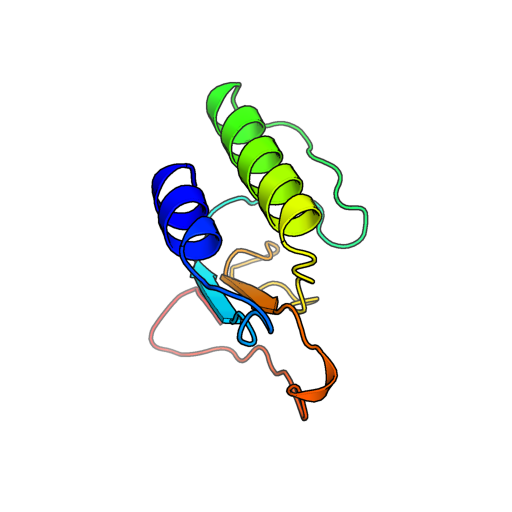0 94.38 82 GLU A CA 1
ATOM 641 C C . GLU A 1 82 ? -15.455 -6.848 4.560 1.00 94.38 82 GLU A C 1
ATOM 643 O O . GLU A 1 82 ? -16.419 -7.379 4.007 1.00 94.38 82 GLU A O 1
ATOM 648 N N . LEU A 1 83 ? -15.097 -5.588 4.280 1.00 93.19 83 LEU A N 1
ATOM 649 C CA . LEU A 1 83 ? -15.713 -4.804 3.207 1.00 93.19 83 LEU A CA 1
ATOM 650 C C . LEU A 1 83 ? -15.369 -5.330 1.809 1.00 93.19 83 LEU A C 1
ATOM 652 O O . LEU A 1 83 ? -16.068 -5.015 0.841 1.00 93.19 83 LEU A O 1
ATOM 656 N N . LEU A 1 84 ? -14.284 -6.090 1.677 1.00 93.69 84 LEU A N 1
ATOM 657 C CA . LEU A 1 84 ? -13.771 -6.539 0.396 1.00 93.69 84 LEU A CA 1
ATOM 658 C C . LEU A 1 84 ? -14.414 -7.861 -0.006 1.00 93.69 84 LEU A C 1
ATOM 660 O O . LEU A 1 84 ? -14.089 -8.931 0.497 1.00 93.69 84 LEU A O 1
ATOM 664 N N . TYR A 1 85 ? -15.316 -7.786 -0.982 1.00 95.00 85 TYR A N 1
ATOM 665 C CA . TYR A 1 85 ? -15.913 -8.977 -1.583 1.00 95.00 85 TYR A CA 1
ATOM 666 C C . TYR A 1 85 ? -15.034 -9.589 -2.687 1.00 95.00 85 TYR A C 1
ATOM 668 O O . TYR A 1 85 ? -14.964 -10.807 -2.831 1.00 95.00 85 TYR A O 1
ATOM 676 N N . ASN A 1 86 ? -14.401 -8.750 -3.513 1.00 95.56 86 ASN A N 1
ATOM 677 C CA . ASN A 1 86 ? -13.607 -9.183 -4.662 1.00 95.56 86 ASN A CA 1
ATOM 678 C C . ASN A 1 86 ? -12.626 -8.079 -5.089 1.00 95.56 86 ASN A C 1
ATOM 680 O O . ASN A 1 86 ? -13.022 -6.918 -5.178 1.00 95.56 86 ASN A O 1
ATOM 684 N N . ILE A 1 87 ? -11.389 -8.461 -5.419 1.00 94.94 87 ILE A N 1
ATOM 685 C CA . ILE A 1 87 ? -10.343 -7.588 -5.966 1.00 94.94 87 ILE A CA 1
ATOM 686 C C . ILE A 1 87 ? -9.852 -8.180 -7.284 1.00 94.94 87 ILE A C 1
ATOM 688 O O . ILE A 1 87 ? -9.582 -9.379 -7.382 1.00 94.94 87 ILE A O 1
ATOM 692 N N . ARG A 1 88 ? -9.733 -7.328 -8.303 1.00 96.50 88 ARG A N 1
ATOM 693 C CA . ARG A 1 88 ? -9.175 -7.671 -9.613 1.00 96.50 88 ARG A CA 1
ATOM 694 C C . ARG A 1 88 ? -8.262 -6.549 -10.076 1.00 96.50 88 ARG A C 1
ATOM 696 O O . ARG A 1 88 ? -8.587 -5.386 -9.870 1.00 96.50 88 ARG A O 1
ATOM 703 N N . VAL A 1 89 ? -7.156 -6.934 -10.697 1.00 96.62 89 VAL A N 1
ATOM 704 C CA . VAL A 1 89 ? -6.215 -6.038 -11.372 1.00 96.62 89 VAL A CA 1
ATOM 705 C C . VAL A 1 89 ? -6.322 -6.371 -12.855 1.00 96.62 89 VAL A C 1
ATOM 707 O O . VAL A 1 89 ? -6.133 -7.533 -13.226 1.00 96.62 89 VAL A O 1
ATOM 710 N N . GLU A 1 90 ? -6.716 -5.407 -13.686 1.00 96.81 90 GLU A N 1
ATOM 711 C CA . GLU A 1 90 ? -7.110 -5.663 -15.076 1.00 96.81 90 GLU A CA 1
ATOM 712 C C . GLU A 1 90 ? -6.410 -4.693 -16.030 1.00 96.81 90 GLU A C 1
ATOM 714 O O . GLU A 1 90 ? -6.419 -3.483 -15.842 1.00 96.81 90 GLU A O 1
ATOM 719 N N . ASP A 1 91 ? -5.823 -5.221 -17.105 1.00 95.56 91 ASP A N 1
ATOM 720 C CA . ASP A 1 91 ? -5.201 -4.371 -18.116 1.00 95.56 91 ASP A CA 1
ATOM 721 C C . ASP A 1 91 ? -6.230 -3.440 -18.778 1.00 95.56 91 ASP A C 1
ATOM 723 O O . ASP A 1 91 ? -7.341 -3.840 -19.138 1.00 95.56 91 ASP A O 1
ATOM 727 N N . THR A 1 92 ? -5.819 -2.198 -19.023 1.00 93.81 92 THR A N 1
ATOM 728 C CA . THR A 1 92 ? -6.602 -1.200 -19.755 1.00 93.81 92 THR A CA 1
ATOM 729 C C . THR A 1 92 ? -5.820 -0.659 -20.946 1.00 93.81 92 THR A C 1
ATOM 731 O O . THR A 1 92 ? -4.599 -0.571 -20.933 1.00 93.81 92 THR A O 1
ATOM 734 N N . ILE A 1 93 ? -6.530 -0.257 -22.003 1.00 95.69 93 ILE A N 1
ATOM 735 C CA . ILE A 1 93 ? -5.921 0.380 -23.183 1.00 95.69 93 ILE A CA 1
ATOM 736 C C . ILE A 1 93 ? -5.569 1.859 -22.955 1.00 95.69 93 ILE A C 1
ATOM 738 O O . ILE A 1 93 ? -4.976 2.490 -23.826 1.00 95.69 93 ILE A O 1
ATOM 742 N N . MET A 1 94 ? -5.991 2.431 -21.823 1.00 95.38 94 MET A N 1
ATOM 743 C CA . MET A 1 94 ? -5.923 3.872 -21.552 1.00 95.38 94 MET A CA 1
ATOM 744 C C . MET A 1 94 ? -4.700 4.285 -20.724 1.00 95.38 94 MET A C 1
ATOM 746 O O . MET A 1 94 ? -4.423 5.479 -20.626 1.00 95.38 94 MET A O 1
ATOM 750 N N . SER A 1 95 ? -4.003 3.333 -20.103 1.00 94.75 95 SER A N 1
ATOM 751 C CA . SER A 1 95 ? -2.892 3.576 -19.179 1.00 94.75 95 SER A CA 1
ATOM 752 C C . SER A 1 95 ? -1.919 2.398 -19.197 1.00 94.75 95 SER A C 1
ATOM 754 O O . SER A 1 95 ? -2.282 1.303 -19.614 1.00 94.75 95 SER A O 1
ATOM 756 N N . ASP A 1 96 ? -0.690 2.614 -18.736 1.00 94.12 96 ASP A N 1
ATOM 757 C CA . ASP A 1 96 ? 0.246 1.540 -18.391 1.00 94.12 96 ASP A CA 1
ATOM 758 C C . ASP A 1 96 ? 0.022 0.981 -16.970 1.00 94.12 96 ASP A C 1
ATOM 760 O O . ASP A 1 96 ? 0.691 0.022 -16.578 1.00 94.12 96 ASP A O 1
ATOM 764 N N . HIS A 1 97 ? -0.921 1.569 -16.227 1.00 95.31 97 HIS A N 1
ATOM 765 C CA . HIS A 1 97 ? -1.466 1.044 -14.973 1.00 95.31 97 HIS A CA 1
ATOM 766 C C . HIS A 1 97 ? -2.657 0.095 -15.218 1.00 95.31 97 HIS A C 1
ATOM 768 O O . HIS A 1 97 ? -3.304 0.178 -16.266 1.00 95.31 97 HIS A O 1
ATOM 774 N N . LYS A 1 98 ? -2.955 -0.765 -14.238 1.00 93.12 98 LYS A N 1
ATOM 775 C CA . LYS A 1 98 ? -3.994 -1.812 -14.244 1.00 93.12 98 LYS A CA 1
ATOM 776 C C . LYS A 1 98 ? -4.934 -1.709 -13.043 1.00 93.12 98 LYS A C 1
ATOM 778 O O . LYS A 1 98 ? -4.494 -1.147 -12.018 1.00 93.12 98 LYS A O 1
#

Radius of gyration: 14.32 Å; chains: 1; bounding box: 33×26×42 Å

Sequence (98 aa):
MNKIKEELNTLGDPAPTVVMNGDFSLPIIKWESLEVYGGSADARQQAKLLLDFANEFMLIENITQPTRGDNILDLFFTSNEELLYNIRVEDTIMSDHK